Protein AF-A0ABD6EZC4-F1 (afdb_monomer_lite)

Radius of gyration: 18.12 Å; chains: 1; bounding box: 42×27×46 Å

Foldseek 3Di:
DVVCVQCQHPDDQDPNDRSVPVVCCVVCVVVVVVLVVLVVVLVQLPPPVNVPDPVSVVSVPDQFDFDADDDPPPPRPGDGPGPGD

pLDDT: mean 77.11, std 15.88, range [38.16, 91.31]

Structure (mmCIF, N/CA/C/O backbone):
data_AF-A0ABD6EZC4-F1
#
_entry.id   AF-A0ABD6EZC4-F1
#
loop_
_atom_site.group_PDB
_atom_site.id
_atom_site.type_symbol
_atom_site.label_atom_id
_atom_site.label_alt_id
_atom_site.label_comp_id
_atom_site.label_asym_id
_atom_site.label_entity_id
_atom_site.label_seq_id
_atom_site.pdbx_PDB_ins_code
_atom_site.Cartn_x
_atom_site.Cartn_y
_atom_site.Cartn_z
_atom_site.occupancy
_atom_site.B_iso_or_equiv
_atom_site.auth_seq_id
_atom_site.auth_comp_id
_atom_site.auth_asym_id
_atom_site.auth_atom_id
_atom_site.pdbx_PDB_model_num
ATOM 1 N N . MET A 1 1 ? 21.712 12.454 -13.120 1.00 59.59 1 MET A N 1
ATOM 2 C CA . MET A 1 1 ? 21.309 11.408 -14.090 1.00 59.59 1 MET A CA 1
ATOM 3 C C . MET A 1 1 ? 21.110 10.036 -13.441 1.00 59.59 1 MET A C 1
ATOM 5 O O . MET A 1 1 ? 20.065 9.447 -13.675 1.00 59.59 1 MET A O 1
ATOM 9 N N . ALA A 1 2 ? 22.014 9.565 -12.570 1.00 71.62 2 ALA A N 1
ATOM 10 C CA . ALA A 1 2 ? 21.908 8.246 -11.919 1.00 71.62 2 ALA A CA 1
ATOM 11 C C . ALA A 1 2 ? 20.588 7.988 -11.152 1.00 71.62 2 ALA A C 1
ATOM 13 O O . ALA A 1 2 ? 20.011 6.913 -11.255 1.00 71.62 2 ALA A O 1
ATOM 14 N N . GLU A 1 3 ? 20.062 8.982 -10.429 1.00 71.19 3 GLU A N 1
ATOM 15 C CA . GLU A 1 3 ? 18.788 8.870 -9.688 1.00 71.19 3 GLU A CA 1
ATOM 16 C C . GLU A 1 3 ? 17.567 8.631 -10.591 1.00 71.19 3 GLU A C 1
ATOM 18 O O . GLU A 1 3 ? 16.634 7.932 -10.205 1.00 71.19 3 GLU A O 1
ATOM 23 N N . ASN A 1 4 ? 17.569 9.181 -11.809 1.00 76.50 4 ASN A N 1
ATOM 24 C CA . ASN A 1 4 ? 16.461 8.986 -12.741 1.00 76.50 4 ASN A CA 1
ATOM 25 C C 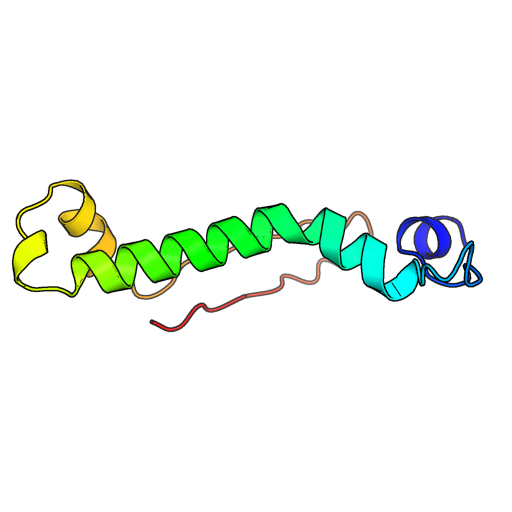. ASN A 1 4 ? 16.415 7.522 -13.190 1.00 76.50 4 ASN A C 1
ATOM 27 O O . ASN A 1 4 ? 15.368 6.893 -13.079 1.00 76.50 4 ASN A O 1
ATOM 31 N N . MET A 1 5 ? 17.568 6.954 -13.559 1.00 76.81 5 MET A N 1
ATOM 32 C CA . MET A 1 5 ? 17.671 5.542 -13.939 1.00 76.81 5 MET A CA 1
ATOM 33 C C . MET A 1 5 ? 17.283 4.619 -12.782 1.00 76.81 5 MET A C 1
ATOM 35 O O . MET A 1 5 ? 16.536 3.665 -12.986 1.00 76.81 5 MET A O 1
ATOM 39 N N . LYS A 1 6 ? 17.690 4.945 -11.543 1.00 77.88 6 LYS A N 1
ATOM 40 C CA . LYS A 1 6 ? 17.263 4.192 -10.353 1.00 77.88 6 LYS A CA 1
ATOM 41 C C . LYS A 1 6 ? 15.746 4.138 -10.206 1.00 77.88 6 LYS A C 1
ATOM 43 O O . LYS A 1 6 ? 15.251 3.135 -9.706 1.00 77.88 6 LYS A O 1
ATOM 48 N N . ASN A 1 7 ? 15.024 5.182 -10.602 1.00 79.38 7 ASN A N 1
ATOM 49 C CA . ASN A 1 7 ? 13.563 5.274 -10.506 1.00 79.38 7 ASN A CA 1
ATOM 50 C C . ASN A 1 7 ? 12.840 4.865 -11.798 1.00 79.38 7 ASN A C 1
ATOM 52 O O . ASN A 1 7 ? 11.644 5.113 -11.929 1.00 79.38 7 ASN A O 1
ATOM 56 N N . GLY A 1 8 ? 13.549 4.274 -12.762 1.00 79.38 8 GLY A N 1
ATOM 57 C CA . GLY A 1 8 ? 12.966 3.877 -14.044 1.00 79.38 8 GLY A CA 1
ATOM 58 C C . GLY A 1 8 ? 12.701 5.032 -15.005 1.00 79.38 8 GLY A C 1
ATOM 59 O O . GLY A 1 8 ? 12.090 4.837 -16.051 1.00 79.38 8 GLY A O 1
ATOM 60 N N . LEU A 1 9 ? 13.145 6.243 -14.668 1.00 82.81 9 LEU A N 1
ATOM 61 C CA . LEU A 1 9 ? 13.034 7.422 -15.516 1.00 82.81 9 LEU A CA 1
ATOM 62 C C . LEU A 1 9 ? 14.188 7.430 -16.524 1.00 82.81 9 LEU A C 1
ATOM 64 O O . LEU A 1 9 ? 15.341 7.196 -16.162 1.00 82.81 9 LEU A O 1
ATOM 68 N N . ASN A 1 10 ? 13.877 7.753 -17.781 1.00 83.19 10 ASN A N 1
ATOM 69 C CA . ASN A 1 10 ? 14.808 7.705 -18.916 1.00 83.19 10 ASN A CA 1
ATOM 70 C C . ASN A 1 10 ? 15.349 6.297 -19.235 1.00 83.19 10 ASN A C 1
ATOM 72 O O . ASN A 1 10 ? 16.398 6.175 -19.863 1.00 83.19 10 ASN A O 1
ATOM 76 N N . LEU A 1 11 ? 14.639 5.244 -18.816 1.00 84.06 11 LEU A N 1
ATOM 77 C CA . LEU A 1 11 ? 14.837 3.889 -19.326 1.00 84.06 11 LEU A CA 1
ATOM 78 C C . LEU A 1 11 ? 13.818 3.621 -20.439 1.00 84.06 11 LEU A C 1
ATOM 80 O O . LEU A 1 11 ? 12.659 4.025 -20.330 1.00 84.06 11 LEU A O 1
ATOM 84 N N . GLY A 1 12 ? 14.261 2.959 -21.507 1.00 85.50 12 GLY A N 1
ATOM 85 C CA . GLY A 1 12 ? 13.368 2.445 -22.541 1.00 85.50 12 GLY A CA 1
ATOM 86 C C . GLY A 1 12 ? 12.520 1.281 -22.028 1.00 85.50 12 GLY A C 1
ATOM 87 O O . GLY A 1 12 ? 12.774 0.727 -20.957 1.00 85.50 12 GLY A O 1
ATOM 88 N N . VAL A 1 13 ? 11.515 0.902 -22.813 1.00 87.69 13 VAL A N 1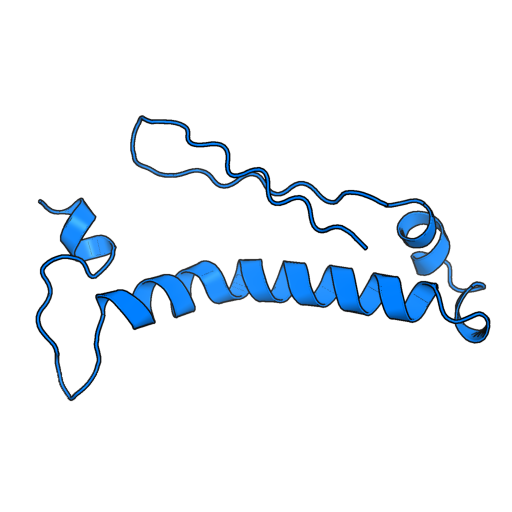
ATOM 89 C CA . VAL A 1 13 ? 10.787 -0.351 -22.594 1.00 87.69 13 VAL A CA 1
ATOM 90 C C . VAL A 1 13 ? 11.723 -1.503 -22.950 1.00 87.69 13 VAL A C 1
ATOM 92 O O . VAL A 1 13 ? 12.310 -1.503 -24.032 1.00 87.69 13 VAL A O 1
ATOM 95 N N . TYR A 1 14 ? 11.866 -2.470 -22.049 1.00 87.06 14 TYR A N 1
ATOM 96 C CA . TYR A 1 14 ? 12.649 -3.682 -22.283 1.00 87.06 14 TYR A CA 1
ATOM 97 C C . TYR A 1 14 ? 11.730 -4.883 -22.130 1.00 87.06 14 TYR A C 1
ATOM 99 O O . TYR A 1 14 ? 11.069 -4.996 -21.104 1.00 87.06 14 TYR A O 1
ATOM 107 N N . ASP A 1 15 ? 11.663 -5.744 -23.144 1.00 90.44 15 ASP A N 1
ATOM 108 C CA . ASP A 1 15 ? 10.814 -6.945 -23.121 1.00 90.44 15 ASP A CA 1
ATOM 109 C C . ASP A 1 15 ? 9.333 -6.646 -22.785 1.00 90.44 15 ASP A C 1
ATOM 111 O O . ASP A 1 15 ? 8.682 -7.317 -21.993 1.00 90.44 15 ASP A O 1
ATOM 115 N N . GLY A 1 16 ? 8.808 -5.532 -23.312 1.00 90.81 16 GLY A N 1
ATOM 116 C CA . GLY A 1 16 ? 7.451 -5.052 -23.007 1.00 90.81 16 GLY A CA 1
ATOM 117 C C . GLY A 1 16 ? 7.274 -4.438 -21.608 1.00 90.81 16 GLY A C 1
ATOM 118 O O . GLY A 1 16 ? 6.212 -3.890 -21.310 1.00 90.81 16 GLY A O 1
ATOM 119 N N . ILE A 1 17 ? 8.306 -4.451 -20.762 1.00 89.81 17 ILE A N 1
ATOM 120 C CA . ILE A 1 17 ? 8.269 -3.931 -19.394 1.00 89.81 17 ILE A CA 1
ATOM 121 C C . ILE A 1 17 ? 8.597 -2.437 -19.383 1.00 89.81 17 ILE A C 1
ATOM 123 O O . ILE A 1 17 ? 9.678 -1.996 -19.782 1.00 89.81 17 ILE A O 1
ATOM 127 N N . ASN A 1 18 ? 7.665 -1.637 -18.863 1.00 90.62 18 ASN A N 1
ATOM 128 C CA . ASN A 1 18 ? 7.874 -0.213 -18.631 1.00 90.62 18 ASN A CA 1
ATOM 129 C C . ASN A 1 18 ? 8.389 0.034 -17.205 1.00 90.62 18 ASN A C 1
ATOM 131 O O . ASN A 1 18 ? 7.617 0.135 -16.247 1.00 90.62 18 ASN A O 1
ATOM 135 N N . PHE A 1 19 ? 9.707 0.187 -17.061 1.00 89.25 19 PHE A N 1
ATOM 136 C CA . PHE A 1 19 ? 10.352 0.380 -15.758 1.00 89.25 19 PHE A CA 1
ATOM 137 C C . PHE A 1 19 ? 9.910 1.637 -15.010 1.00 89.25 19 PHE A C 1
ATOM 139 O O . PHE A 1 19 ? 9.977 1.659 -13.782 1.00 89.25 19 PHE A O 1
ATOM 146 N N . ARG A 1 20 ? 9.410 2.662 -15.708 1.00 87.25 20 ARG A N 1
ATOM 147 C CA . ARG A 1 20 ? 8.835 3.851 -15.064 1.00 87.25 20 ARG A CA 1
ATOM 148 C C . ARG A 1 20 ? 7.596 3.512 -14.228 1.00 87.25 20 ARG A C 1
ATOM 150 O O . ARG A 1 20 ? 7.275 4.253 -13.304 1.00 87.25 20 ARG A O 1
ATOM 157 N N . VAL A 1 21 ? 6.908 2.419 -14.553 1.00 88.56 21 VAL A N 1
ATOM 158 C CA . VAL A 1 21 ? 5.703 1.947 -13.860 1.00 88.56 21 VAL A CA 1
ATOM 159 C C . VAL A 1 21 ? 6.036 0.809 -12.896 1.00 88.56 21 VAL A C 1
ATOM 161 O O . VAL A 1 21 ? 5.611 0.841 -11.743 1.00 88.56 21 VAL A O 1
ATOM 164 N N . GLU A 1 22 ? 6.828 -0.169 -13.332 1.00 89.56 22 GLU A N 1
ATOM 165 C CA . GLU A 1 22 ? 7.080 -1.375 -12.534 1.00 89.56 22 GLU A CA 1
ATOM 166 C C . GLU A 1 22 ? 8.017 -1.136 -11.341 1.00 89.56 22 GLU A C 1
ATOM 168 O O . GLU A 1 22 ? 7.788 -1.684 -10.263 1.00 89.56 22 GLU A O 1
ATOM 173 N N . LEU A 1 23 ? 9.022 -0.258 -11.456 1.00 88.94 23 LEU A N 1
ATOM 174 C CA . LEU A 1 23 ? 9.921 0.023 -10.327 1.00 88.94 23 LEU A CA 1
ATOM 175 C C . LEU A 1 23 ? 9.201 0.675 -9.132 1.00 88.94 23 LEU A C 1
ATOM 177 O O . LEU A 1 23 ? 9.402 0.204 -8.008 1.00 88.94 23 LEU A O 1
ATOM 181 N N . PRO A 1 24 ? 8.358 1.714 -9.312 1.00 84.88 24 PRO A N 1
ATOM 182 C CA . PRO A 1 24 ? 7.541 2.240 -8.221 1.00 84.88 24 PRO A CA 1
ATOM 183 C C . PRO A 1 24 ? 6.584 1.207 -7.622 1.00 84.88 24 PRO A C 1
ATOM 185 O O . PRO A 1 24 ? 6.436 1.186 -6.403 1.00 84.88 24 PRO A O 1
ATOM 188 N N . LYS A 1 25 ? 5.977 0.330 -8.437 1.00 86.75 25 LYS A N 1
ATOM 189 C CA . LYS A 1 25 ? 5.094 -0.743 -7.944 1.00 86.75 25 LYS A CA 1
ATOM 190 C C . LYS A 1 25 ? 5.838 -1.715 -7.034 1.00 86.75 25 LYS A C 1
ATOM 192 O O . LYS A 1 25 ? 5.383 -1.974 -5.926 1.00 86.75 25 LYS A O 1
ATOM 197 N N . VAL A 1 26 ? 6.997 -2.213 -7.467 1.00 89.12 26 VAL A N 1
ATOM 198 C CA . VAL A 1 26 ? 7.790 -3.174 -6.684 1.00 89.12 26 VAL A CA 1
ATOM 199 C C . VAL A 1 26 ? 8.320 -2.531 -5.400 1.00 89.12 26 VAL A C 1
ATOM 201 O O . VAL A 1 26 ? 8.237 -3.129 -4.331 1.00 89.12 26 VAL A O 1
ATOM 204 N N . ARG A 1 27 ? 8.824 -1.293 -5.471 1.00 87.44 27 ARG A N 1
ATOM 205 C CA . ARG A 1 27 ? 9.388 -0.602 -4.297 1.00 87.44 27 ARG A CA 1
ATOM 206 C C . ARG A 1 27 ? 8.339 -0.093 -3.316 1.00 87.44 27 ARG A C 1
ATOM 208 O O . ARG A 1 27 ? 8.591 -0.087 -2.118 1.00 87.44 27 ARG A O 1
ATOM 215 N N . GLY A 1 28 ? 7.198 0.365 -3.819 1.00 86.75 28 GLY A N 1
ATOM 216 C CA . GLY A 1 28 ? 6.084 0.843 -3.003 1.00 86.75 28 GLY A CA 1
ATOM 217 C C . GLY A 1 28 ? 5.165 -0.276 -2.520 1.00 86.75 28 GLY A C 1
ATOM 218 O O . GLY A 1 28 ? 4.367 -0.044 -1.617 1.00 86.75 28 GLY A O 1
ATOM 219 N N . GLY A 1 29 ? 5.275 -1.479 -3.092 1.00 88.44 29 GLY A N 1
ATOM 220 C CA . GLY A 1 29 ? 4.358 -2.587 -2.848 1.00 88.44 29 GLY A CA 1
ATOM 221 C C . GLY A 1 29 ? 4.246 -2.967 -1.376 1.00 88.44 29 GLY A C 1
ATOM 222 O O . GLY A 1 29 ? 3.138 -3.064 -0.866 1.00 88.44 29 GLY A O 1
ATOM 223 N N . SER A 1 30 ? 5.363 -3.114 -0.661 1.00 88.19 30 SER A N 1
ATOM 224 C CA . SER A 1 30 ? 5.344 -3.465 0.768 1.00 88.19 30 SER A CA 1
ATOM 225 C C . SER A 1 30 ? 4.666 -2.399 1.636 1.00 88.19 30 SER A C 1
ATOM 227 O O . SER A 1 30 ? 3.890 -2.730 2.531 1.00 88.19 30 SER A O 1
ATOM 229 N N . MET A 1 31 ? 4.907 -1.118 1.349 1.00 87.44 31 MET A N 1
ATOM 230 C CA . MET A 1 31 ? 4.247 -0.010 2.041 1.00 87.44 31 MET A CA 1
ATOM 231 C C . MET A 1 31 ? 2.747 0.028 1.730 1.00 87.44 31 MET A C 1
ATOM 233 O O . MET A 1 31 ? 1.941 0.201 2.641 1.00 87.44 31 MET A O 1
ATOM 237 N N . LEU A 1 32 ? 2.366 -0.176 0.466 1.00 88.31 32 LEU A N 1
ATOM 238 C CA . LEU A 1 32 ? 0.965 -0.257 0.056 1.00 88.31 32 LEU A CA 1
ATOM 239 C C . LEU A 1 32 ? 0.246 -1.430 0.734 1.00 88.31 32 LEU A C 1
ATOM 241 O O . LEU A 1 32 ? -0.856 -1.249 1.243 1.00 88.31 32 LEU A O 1
ATOM 245 N N . TRP A 1 33 ? 0.880 -2.602 0.802 1.00 91.00 33 TRP A N 1
ATOM 246 C CA . TRP A 1 33 ? 0.340 -3.760 1.514 1.00 91.00 33 TRP A CA 1
ATOM 247 C C . TRP A 1 33 ? 0.128 -3.474 2.998 1.00 91.00 33 TRP A C 1
ATOM 249 O O . TRP A 1 33 ? -0.926 -3.808 3.521 1.00 91.00 33 TRP A O 1
ATOM 259 N N . SER A 1 34 ? 1.065 -2.787 3.658 1.00 89.50 34 SER A N 1
ATOM 260 C CA . SER A 1 34 ? 0.874 -2.356 5.048 1.00 89.50 34 SER A CA 1
ATOM 261 C C . SER A 1 34 ? -0.317 -1.403 5.208 1.00 89.50 34 SER A C 1
ATOM 263 O O . SER A 1 34 ? -1.031 -1.490 6.202 1.00 89.50 34 SER A O 1
ATOM 265 N N . ILE A 1 35 ? -0.548 -0.497 4.253 1.00 89.25 35 ILE A N 1
ATOM 266 C CA . ILE A 1 35 ? -1.709 0.405 4.284 1.00 89.25 35 ILE A CA 1
ATOM 267 C C . ILE A 1 35 ? -3.012 -0.391 4.173 1.00 89.25 35 ILE A C 1
ATOM 269 O O . ILE A 1 35 ? -3.923 -0.179 4.973 1.00 89.25 35 ILE A O 1
ATOM 273 N N . ILE A 1 36 ? -3.088 -1.302 3.200 1.00 91.31 36 ILE A N 1
ATOM 274 C CA . ILE A 1 36 ? -4.261 -2.156 2.973 1.00 91.31 36 ILE A CA 1
ATOM 275 C C . ILE A 1 36 ? -4.541 -3.006 4.214 1.00 91.31 36 ILE A C 1
ATOM 277 O O . ILE A 1 36 ? -5.675 -3.053 4.675 1.00 91.31 36 ILE A O 1
ATOM 281 N N . ASP A 1 37 ? -3.504 -3.607 4.790 1.00 90.69 37 ASP A N 1
ATOM 282 C CA . ASP A 1 37 ? -3.601 -4.426 5.995 1.00 90.69 37 ASP A CA 1
ATOM 283 C C . ASP A 1 37 ? -4.153 -3.631 7.192 1.00 90.69 37 ASP A C 1
ATOM 285 O O . ASP A 1 37 ? -5.066 -4.085 7.877 1.00 90.69 37 ASP A O 1
ATOM 289 N N . HIS A 1 38 ? -3.695 -2.395 7.417 1.00 87.94 38 HIS A N 1
ATOM 290 C CA . HIS A 1 38 ? -4.260 -1.554 8.477 1.00 87.94 38 HIS A CA 1
ATOM 291 C C . HIS A 1 38 ? -5.727 -1.170 8.229 1.00 87.94 38 HIS A C 1
ATOM 293 O O . HIS A 1 38 ? -6.501 -1.081 9.187 1.00 87.94 38 HIS A O 1
ATOM 299 N N . MET A 1 39 ? -6.119 -0.934 6.972 1.00 88.00 39 MET A N 1
ATOM 300 C CA . MET A 1 39 ? -7.517 -0.662 6.619 1.00 88.00 39 MET A CA 1
ATOM 301 C C . MET A 1 39 ? -8.398 -1.895 6.854 1.00 88.00 39 MET A C 1
ATOM 303 O O . MET A 1 39 ? -9.455 -1.779 7.472 1.00 88.00 39 MET A O 1
ATOM 307 N N . ASP A 1 40 ? -7.955 -3.069 6.408 1.00 90.56 40 ASP A N 1
ATOM 308 C CA . ASP A 1 40 ? -8.689 -4.329 6.560 1.00 90.56 40 ASP A CA 1
ATOM 309 C C . ASP A 1 40 ? -8.880 -4.690 8.036 1.00 90.56 40 ASP A C 1
ATOM 311 O O . ASP A 1 40 ? -9.991 -4.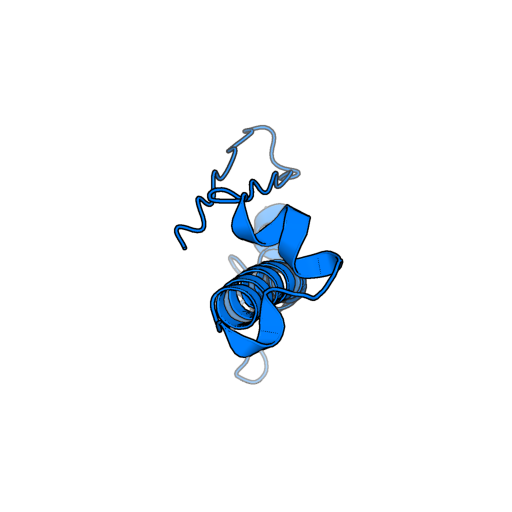976 8.497 1.00 90.56 40 ASP A O 1
ATOM 315 N N . HIS A 1 41 ? -7.817 -4.538 8.824 1.00 88.25 41 HIS A N 1
ATOM 316 C CA . HIS A 1 41 ? -7.885 -4.725 10.259 1.00 88.25 41 HIS A CA 1
ATOM 317 C C . HIS A 1 41 ? -8.871 -3.750 10.929 1.00 88.25 41 HIS A C 1
ATOM 319 O O . HIS A 1 41 ? -9.630 -4.149 11.820 1.00 88.25 41 HIS A O 1
ATOM 325 N N . LYS A 1 42 ? -8.920 -2.483 10.488 1.00 87.81 42 LYS A N 1
ATOM 326 C CA . LYS A 1 42 ? -9.892 -1.504 10.996 1.00 87.81 42 LYS A CA 1
ATOM 327 C C . LYS A 1 42 ? -11.323 -1.937 10.691 1.00 87.81 42 LYS A C 1
ATOM 329 O O . LYS A 1 42 ? -12.147 -1.931 11.603 1.00 87.81 42 LYS A O 1
ATOM 334 N N . ILE A 1 43 ? -11.602 -2.326 9.448 1.00 88.88 43 ILE A N 1
ATOM 335 C CA . ILE A 1 43 ? -12.923 -2.805 9.0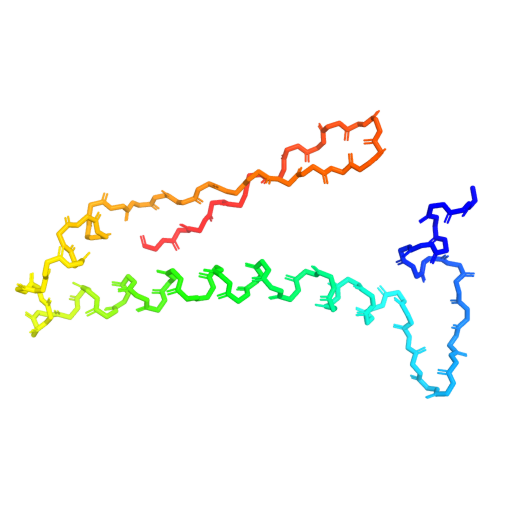14 1.00 88.88 43 ILE A CA 1
ATOM 336 C C . ILE A 1 43 ? -13.334 -4.027 9.840 1.00 88.88 43 ILE A C 1
ATOM 338 O O . ILE A 1 43 ? -14.432 -4.062 10.393 1.00 88.88 43 ILE A O 1
ATOM 342 N N . THR A 1 44 ? -12.417 -4.976 10.020 1.00 89.06 44 THR A N 1
ATOM 343 C CA . THR A 1 44 ? -12.632 -6.177 10.835 1.00 89.06 44 THR A CA 1
ATOM 344 C C . THR A 1 44 ? -13.010 -5.835 12.276 1.00 89.06 44 THR A C 1
ATOM 346 O O . THR A 1 44 ? -13.851 -6.512 12.865 1.00 89.06 44 THR A O 1
ATOM 349 N N . CYS A 1 45 ? -12.417 -4.789 12.852 1.00 87.88 45 CYS A N 1
ATOM 350 C CA . CYS A 1 45 ? -12.691 -4.345 14.219 1.00 87.88 45 CYS A CA 1
ATOM 351 C C . CYS A 1 45 ? -13.931 -3.449 14.374 1.00 87.88 45 CYS A C 1
ATOM 353 O O . CYS A 1 45 ? -14.390 -3.258 15.506 1.00 87.88 45 CYS A O 1
ATOM 355 N N . LEU A 1 46 ? -14.466 -2.921 13.268 1.00 85.12 46 LEU A N 1
ATOM 356 C CA . LEU A 1 46 ? -15.754 -2.224 13.227 1.00 85.12 46 LEU A CA 1
ATOM 357 C C . LEU A 1 46 ? -16.939 -3.200 13.254 1.00 85.12 46 LEU A C 1
ATOM 359 O O . LEU A 1 46 ? -18.037 -2.797 13.638 1.00 85.12 46 LEU A O 1
ATOM 363 N N . ASP A 1 47 ? -16.730 -4.467 12.885 1.00 86.50 47 ASP A N 1
ATOM 364 C CA . ASP A 1 47 ? -17.759 -5.496 13.008 1.00 86.50 47 ASP A CA 1
ATOM 365 C C . ASP A 1 47 ? -18.080 -5.757 14.498 1.00 86.50 47 ASP A C 1
ATOM 367 O O . ASP A 1 47 ? -17.174 -6.105 15.272 1.00 86.50 47 ASP A O 1
ATOM 371 N N . PRO A 1 48 ? -19.357 -5.637 14.924 1.00 81.38 48 PRO A N 1
ATOM 372 C CA . PRO A 1 48 ? -19.769 -5.880 16.303 1.00 81.38 48 PRO A CA 1
ATOM 373 C C . PRO A 1 48 ? -19.333 -7.252 16.841 1.00 81.38 48 PRO A C 1
ATOM 375 O O . PRO A 1 48 ? -19.058 -7.355 18.041 1.00 81.38 48 PRO A O 1
ATOM 378 N N . GLN A 1 49 ? -19.182 -8.271 15.985 1.00 81.56 49 GLN A N 1
ATOM 379 C CA . GLN A 1 49 ? -18.744 -9.616 16.380 1.00 81.56 49 GLN A CA 1
ATOM 380 C C . GLN A 1 49 ? -17.276 -9.674 16.835 1.00 81.56 49 GLN A C 1
ATOM 382 O O . GLN A 1 49 ? -16.901 -10.536 17.630 1.00 81.56 49 GLN A O 1
ATOM 387 N N . ASN A 1 50 ? -16.436 -8.746 16.371 1.00 80.00 50 ASN A N 1
ATOM 388 C CA . ASN A 1 50 ? -14.996 -8.732 16.645 1.00 80.00 50 ASN A CA 1
ATOM 389 C C . ASN A 1 50 ? -14.576 -7.718 17.720 1.00 80.00 50 ASN A C 1
ATOM 391 O O . ASN A 1 50 ? -13.419 -7.725 18.148 1.00 80.00 50 ASN A O 1
ATOM 395 N N . THR A 1 51 ? -15.509 -6.901 18.218 1.00 72.88 51 THR A N 1
ATOM 396 C CA . THR A 1 51 ? -15.268 -5.840 19.217 1.00 72.88 51 THR A CA 1
ATOM 397 C C . THR A 1 51 ? -14.588 -6.338 20.501 1.00 72.88 51 THR A C 1
ATOM 399 O O . THR A 1 51 ? -13.876 -5.582 21.162 1.00 72.88 51 THR A O 1
ATOM 402 N N . GLY A 1 52 ? -14.774 -7.614 20.859 1.00 76.44 52 GLY A N 1
ATOM 403 C CA . GLY A 1 52 ? -14.192 -8.224 22.061 1.00 76.44 52 GLY A CA 1
ATOM 404 C C . GLY A 1 52 ? -12.711 -8.611 21.950 1.00 76.44 52 GLY A C 1
ATOM 405 O O . GLY A 1 52 ? -12.102 -8.972 22.958 1.00 76.44 52 GLY A O 1
ATOM 406 N N . LYS A 1 53 ? -12.102 -8.552 20.757 1.00 83.81 53 LYS A N 1
ATOM 407 C CA . LYS A 1 53 ? -10.698 -8.949 20.558 1.00 83.81 53 LYS A CA 1
ATOM 408 C C . LYS A 1 53 ? -9.740 -7.884 21.108 1.00 83.81 53 LYS A C 1
ATOM 410 O O . LYS A 1 53 ? -9.906 -6.689 20.864 1.00 83.81 53 LYS A O 1
ATOM 415 N N . SER A 1 54 ? -8.681 -8.315 21.800 1.00 80.88 54 SER A N 1
ATOM 416 C CA . SER A 1 54 ? -7.678 -7.427 22.423 1.00 80.88 54 SER A CA 1
ATOM 417 C C . SER A 1 54 ? -7.013 -6.468 21.426 1.00 80.88 54 SER A C 1
ATOM 419 O O . SER A 1 54 ? -6.749 -5.312 21.755 1.00 80.88 54 SER A O 1
ATOM 421 N N . PHE A 1 55 ? -6.812 -6.919 20.189 1.00 81.50 55 PHE A N 1
ATOM 422 C CA . PHE A 1 55 ? -6.271 -6.127 19.088 1.00 81.50 55 PHE A CA 1
ATOM 423 C C . PHE A 1 55 ? -7.233 -5.025 18.601 1.00 81.50 55 PHE A C 1
ATOM 425 O O . PHE A 1 55 ? -6.807 -3.926 18.261 1.00 81.50 55 PHE A O 1
ATOM 432 N N . CYS A 1 56 ? -8.547 -5.230 18.677 1.00 85.56 56 CYS A N 1
ATOM 433 C CA . CYS A 1 56 ? -9.507 -4.201 18.276 1.00 85.56 56 CYS A CA 1
ATOM 434 C C . CYS A 1 56 ? -9.592 -3.032 19.267 1.00 85.56 56 CYS A C 1
ATOM 436 O O . CYS A 1 56 ? -10.016 -1.935 18.902 1.00 85.56 56 CYS A O 1
ATOM 438 N N . LYS A 1 57 ? -9.109 -3.208 20.505 1.00 84.50 57 LYS A N 1
ATOM 439 C CA . LYS A 1 57 ? -9.112 -2.162 21.541 1.00 84.50 57 LYS A CA 1
ATOM 440 C C . LYS A 1 57 ? -8.270 -0.939 21.165 1.00 84.50 57 LYS A C 1
ATOM 442 O O . LYS A 1 57 ? -8.677 0.189 21.453 1.00 84.50 57 LYS A O 1
ATOM 447 N N . TRP A 1 58 ? -7.097 -1.154 20.565 1.00 80.50 58 TRP A N 1
ATOM 448 C CA . TRP A 1 58 ? -6.225 -0.059 20.123 1.00 80.50 58 TRP A CA 1
ATOM 449 C C . TRP A 1 58 ? -6.666 0.469 18.756 1.00 80.50 58 TRP A C 1
ATOM 451 O O . TRP A 1 58 ? -6.720 1.678 18.539 1.00 80.50 58 TRP A O 1
ATOM 461 N N . MET A 1 59 ? -7.099 -0.430 17.878 1.00 84.69 59 MET A N 1
ATOM 462 C CA . MET A 1 59 ? -7.454 -0.109 16.504 1.00 84.69 59 MET A CA 1
ATOM 463 C C . MET A 1 59 ? -8.770 0.663 16.344 1.00 84.69 59 MET A C 1
ATOM 465 O O . MET A 1 59 ? -8.866 1.578 15.523 1.00 84.69 59 MET A O 1
ATOM 469 N N . ASN A 1 60 ? -9.780 0.393 17.176 1.00 81.25 60 ASN A N 1
ATOM 470 C CA . ASN A 1 60 ? -11.040 1.142 17.128 1.00 81.25 60 ASN A CA 1
ATOM 471 C C . ASN A 1 60 ? -10.860 2.628 17.456 1.00 81.25 60 ASN A C 1
ATOM 473 O O . ASN A 1 60 ? -11.574 3.466 16.906 1.00 81.25 60 ASN A O 1
ATOM 477 N N . LYS A 1 61 ? -9.857 2.973 18.269 1.00 81.19 61 LYS A N 1
ATOM 478 C CA . LYS A 1 61 ? -9.555 4.363 18.636 1.00 81.19 61 LYS A CA 1
ATOM 479 C C . LYS A 1 61 ? -8.726 5.109 17.588 1.00 81.19 61 LYS A C 1
ATOM 481 O O . LYS A 1 61 ? -8.690 6.337 17.617 1.00 81.19 61 LYS A O 1
ATOM 486 N N . LEU A 1 62 ? -8.068 4.397 16.673 1.00 81.50 62 LEU A N 1
ATOM 487 C CA . LEU A 1 62 ? -7.246 5.010 15.634 1.00 81.50 62 LEU A CA 1
ATOM 488 C C . LEU A 1 62 ? -8.112 5.536 14.487 1.00 81.50 62 LEU A C 1
ATOM 490 O O . LEU A 1 62 ? -8.892 4.790 13.897 1.00 81.50 62 LEU A O 1
ATOM 494 N N . LYS A 1 63 ? -7.954 6.830 14.191 1.00 78.75 63 LYS A N 1
ATOM 495 C CA . LYS A 1 63 ? -8.534 7.512 13.018 1.00 78.75 63 LYS A CA 1
ATOM 496 C C . LYS A 1 63 ? -7.487 7.876 11.967 1.00 78.75 63 LYS A C 1
ATOM 498 O O . LYS A 1 63 ? -7.820 8.058 10.808 1.00 78.75 63 LYS A O 1
ATOM 503 N N . TYR A 1 64 ? -6.229 8.003 12.388 1.00 79.56 64 TYR A N 1
ATOM 504 C CA . TYR A 1 64 ? -5.120 8.395 11.531 1.00 79.56 64 TYR A CA 1
ATOM 505 C C . TYR A 1 64 ? -3.946 7.461 11.777 1.00 79.56 64 TYR A C 1
ATOM 507 O O . TYR A 1 64 ? -3.554 7.240 12.925 1.00 79.56 64 TYR A O 1
ATOM 515 N N . PHE A 1 65 ? -3.374 6.956 10.693 1.00 80.81 65 PHE A N 1
ATOM 516 C CA . PHE A 1 65 ? -2.093 6.271 10.702 1.00 80.81 65 PHE A CA 1
ATOM 517 C C . PHE A 1 65 ? -1.137 7.060 9.810 1.00 80.81 65 PHE A C 1
ATOM 519 O O . PHE A 1 65 ? -1.462 7.350 8.661 1.00 80.81 65 PHE A O 1
ATOM 526 N N . VAL A 1 66 ? 0.011 7.461 10.357 1.00 82.31 66 VAL A N 1
ATOM 527 C CA . VAL A 1 66 ? 0.958 8.345 9.671 1.00 82.31 66 VAL A CA 1
ATOM 528 C C . VAL A 1 66 ? 2.164 7.539 9.222 1.00 82.31 66 VAL A C 1
ATOM 530 O O . VAL A 1 66 ? 2.857 6.935 10.037 1.00 82.31 66 VAL A O 1
ATOM 533 N N . TYR A 1 67 ? 2.447 7.594 7.926 1.00 81.12 67 TYR A N 1
ATOM 534 C CA . TYR A 1 67 ? 3.672 7.058 7.354 1.00 81.12 67 TYR A CA 1
ATOM 535 C C . TYR A 1 67 ? 4.668 8.184 7.095 1.00 81.12 67 TYR A C 1
ATOM 537 O O . TYR A 1 67 ? 4.315 9.219 6.534 1.00 81.12 67 TYR A O 1
ATOM 545 N N . SER A 1 68 ? 5.925 7.963 7.470 1.00 77.62 68 SER A N 1
ATOM 546 C CA . SER A 1 68 ? 7.040 8.819 7.073 1.00 77.62 68 SER A CA 1
ATOM 547 C C . SER A 1 68 ? 7.884 8.068 6.054 1.00 77.62 68 SER A C 1
ATOM 549 O O . SER A 1 68 ? 8.337 6.955 6.318 1.00 77.62 68 SER A O 1
ATOM 551 N N . ALA A 1 69 ? 8.078 8.666 4.883 1.00 74.38 69 ALA A N 1
ATOM 552 C CA . ALA A 1 69 ? 8.942 8.127 3.847 1.00 74.38 69 ALA A CA 1
ATOM 553 C C . ALA A 1 69 ? 10.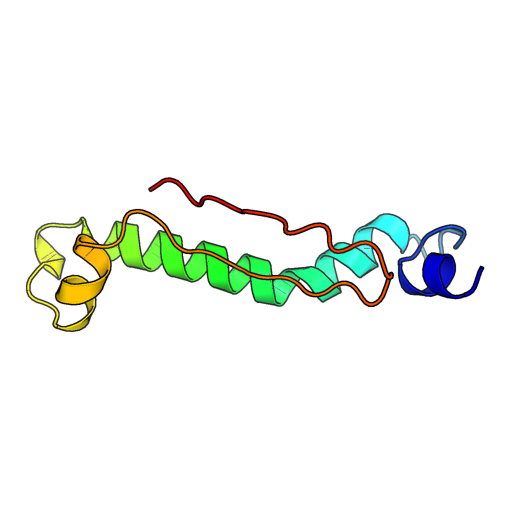158 9.037 3.695 1.00 74.38 69 ALA A C 1
ATOM 555 O O . ALA A 1 69 ? 10.025 10.240 3.463 1.00 74.38 69 ALA A O 1
ATOM 556 N N . VAL A 1 70 ? 11.351 8.454 3.805 1.00 71.88 70 VAL A N 1
ATOM 557 C CA . VAL A 1 70 ? 12.592 9.157 3.494 1.00 71.88 70 VAL A CA 1
ATOM 558 C C . VAL A 1 70 ? 12.906 8.981 2.013 1.00 71.88 70 VAL A C 1
ATOM 560 O O . VAL A 1 70 ? 12.935 7.869 1.489 1.00 71.88 70 VAL A O 1
ATOM 563 N N . SER A 1 71 ? 13.137 10.092 1.321 1.00 61.47 71 SER A N 1
ATOM 564 C CA . SER A 1 71 ? 13.716 10.083 -0.019 1.00 61.47 71 SER A CA 1
ATOM 565 C C . SER A 1 71 ? 15.197 10.420 0.102 1.00 61.47 71 SER A C 1
ATOM 567 O O . SER A 1 71 ? 15.558 11.365 0.796 1.00 61.47 71 SER A O 1
ATOM 569 N N . SER A 1 72 ? 16.065 9.691 -0.600 1.00 60.50 72 SER A N 1
ATOM 570 C CA . SER A 1 72 ? 17.502 9.997 -0.695 1.00 60.50 72 SER A CA 1
ATOM 571 C C . SER A 1 72 ? 17.799 11.332 -1.393 1.00 60.50 72 SER A C 1
ATOM 573 O O . SER A 1 72 ? 18.943 11.783 -1.420 1.00 60.50 72 SER A O 1
ATOM 575 N N . ARG A 1 73 ? 16.784 11.982 -1.971 1.00 51.38 73 ARG A N 1
ATOM 576 C CA . ARG A 1 73 ? 16.894 13.313 -2.561 1.00 51.38 73 ARG A CA 1
ATOM 577 C C . ARG A 1 73 ? 16.699 14.346 -1.453 1.00 51.38 73 ARG A C 1
ATOM 579 O O . ARG A 1 73 ? 15.634 14.373 -0.845 1.00 51.38 73 ARG A O 1
ATOM 586 N N . SER A 1 74 ? 17.713 15.189 -1.224 1.00 41.31 74 SER A N 1
ATOM 587 C CA . SER A 1 74 ? 17.739 16.330 -0.285 1.00 41.31 74 SER A CA 1
ATOM 588 C C . SER A 1 74 ? 16.695 17.409 -0.624 1.00 41.31 74 SER A C 1
ATOM 590 O O . SER A 1 74 ? 16.996 18.547 -0.973 1.00 41.31 74 SER A O 1
ATOM 592 N N . SER A 1 75 ? 15.440 17.011 -0.539 1.00 43.94 75 SER A N 1
ATOM 593 C CA . SER A 1 75 ? 14.227 17.803 -0.552 1.00 43.94 75 SER A CA 1
ATOM 594 C C . SER A 1 75 ? 13.227 16.925 0.191 1.00 43.94 75 SER A C 1
ATOM 596 O O . SER A 1 75 ? 12.538 16.121 -0.439 1.00 43.94 75 SER A O 1
ATOM 598 N N . SER A 1 76 ? 13.240 16.998 1.529 1.00 38.16 76 SER A N 1
ATOM 599 C CA . SER A 1 76 ? 12.270 16.325 2.399 1.00 38.16 76 SER A CA 1
ATOM 600 C C . SER A 1 76 ? 10.865 16.707 1.959 1.00 38.16 76 SER A C 1
ATOM 602 O O . SER A 1 76 ? 10.338 17.751 2.334 1.00 38.16 76 SER A O 1
ATOM 604 N N . LYS A 1 77 ? 10.260 15.871 1.121 1.00 43.16 77 LYS A N 1
ATOM 605 C CA . LYS A 1 77 ? 8.831 15.909 0.860 1.00 43.16 77 LYS A CA 1
ATOM 606 C C . LYS A 1 77 ? 8.215 14.886 1.793 1.00 43.16 77 LYS A C 1
ATOM 608 O O . LYS A 1 77 ? 8.185 13.701 1.481 1.00 43.16 77 LYS A O 1
ATOM 613 N N . SER A 1 78 ? 7.774 15.348 2.956 1.00 42.56 78 SER A N 1
ATOM 614 C CA . SER A 1 78 ? 6.941 14.549 3.845 1.00 42.56 78 SER A CA 1
ATOM 615 C C . SER A 1 78 ? 5.622 14.288 3.124 1.00 42.56 78 SER A C 1
ATOM 617 O O . SER A 1 78 ? 4.823 15.204 2.930 1.00 42.56 78 SER A O 1
ATOM 619 N N . VAL A 1 79 ? 5.417 13.057 2.657 1.00 47.38 79 VAL A N 1
ATOM 620 C CA . VAL A 1 79 ? 4.120 12.635 2.129 1.00 47.38 79 VAL A CA 1
ATOM 621 C C . VAL A 1 79 ? 3.271 12.228 3.323 1.00 47.3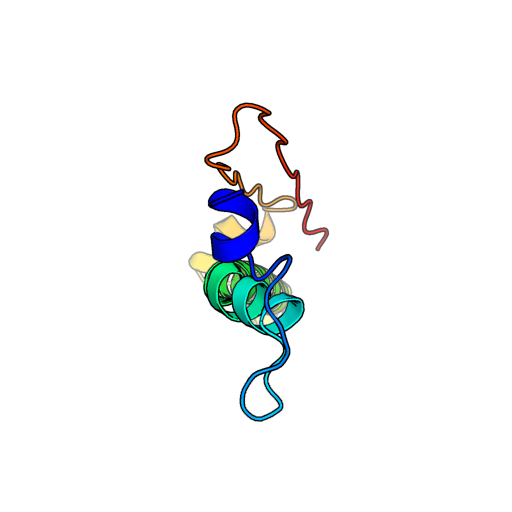8 79 VAL A C 1
ATOM 623 O O . VAL A 1 79 ? 3.444 11.149 3.879 1.00 47.38 79 VAL A O 1
ATOM 626 N N . TRP A 1 80 ? 2.362 13.109 3.724 1.00 38.94 80 TRP A N 1
ATOM 627 C CA . TRP A 1 80 ? 1.345 12.798 4.718 1.00 38.94 80 TRP A CA 1
ATOM 628 C C . TRP A 1 80 ? 0.219 12.035 4.021 1.00 38.94 80 TRP A C 1
ATOM 630 O O . TRP A 1 80 ? -0.690 12.629 3.448 1.00 38.94 80 TRP A O 1
ATOM 640 N N . LEU A 1 81 ? 0.307 10.707 4.016 1.00 45.66 81 LEU A N 1
ATOM 641 C CA . LEU A 1 81 ? -0.825 9.863 3.645 1.00 45.66 81 LEU A CA 1
ATOM 642 C C . LEU A 1 81 ? -1.753 9.758 4.857 1.00 45.66 81 LEU A C 1
ATOM 644 O O . LEU A 1 81 ? -1.520 8.958 5.758 1.00 45.66 81 LEU A O 1
ATOM 648 N N . SER A 1 82 ? -2.794 10.590 4.886 1.00 41.38 82 SER A N 1
ATOM 649 C CA . SER A 1 82 ? -3.931 10.386 5.781 1.00 41.38 82 SER A CA 1
ATOM 650 C C . SER A 1 82 ? -4.812 9.292 5.193 1.00 41.38 82 SER A C 1
ATOM 652 O O . SER A 1 82 ? -5.592 9.530 4.275 1.00 41.38 82 SER A O 1
ATOM 654 N N . VAL A 1 83 ? -4.673 8.080 5.719 1.00 48.66 83 VAL A N 1
ATOM 655 C CA . VAL A 1 83 ? -5.656 7.019 5.503 1.00 48.66 83 VAL A CA 1
ATOM 656 C C . VAL A 1 83 ? -6.871 7.364 6.360 1.00 48.66 83 VAL A C 1
ATOM 658 O O . VAL A 1 83 ? -6.835 7.193 7.576 1.00 48.66 83 VAL A O 1
ATOM 661 N N . VAL A 1 84 ? -7.896 7.951 5.738 1.00 39.81 84 VAL A N 1
ATOM 662 C CA . VAL A 1 84 ? -9.190 8.209 6.380 1.00 39.81 84 VAL A CA 1
ATOM 663 C C . VAL A 1 84 ? -9.981 6.905 6.349 1.00 39.81 84 VAL A C 1
ATOM 665 O O . VAL A 1 84 ? -10.261 6.387 5.269 1.00 39.81 84 VAL A O 1
ATOM 668 N N . GLY A 1 85 ? -10.299 6.384 7.532 1.00 38.75 85 GLY A N 1
ATOM 669 C CA . GLY A 1 85 ? -11.209 5.262 7.754 1.00 38.75 85 GLY A CA 1
ATOM 670 C C . GLY A 1 85 ? -12.286 5.635 8.756 1.00 38.75 85 GLY A C 1
ATOM 671 O O . GLY A 1 85 ? -12.001 6.481 9.638 1.00 38.75 85 GLY A O 1
#

Organism: NCBI:txid75299

Secondary structure (DSSP, 8-state):
-HHHHHTTTTPPPBTTB-HHHHHHHHHHHHHHHHHHHHHHHHHHHHSGGGTTSTTHHHHTT----------SSSS----------

Sequence (85 aa):
MAENMKNGLNLGVYDGINFRVELPKVRGGSMLWSIIDHMDHKITCLDPQNTGKSFCKWMNKLKYFVYSAVSSRSSSKSVWLSVVG